Protein AF-A0A2G9U8L8-F1 (afdb_monomer_lite)

Secondary structure (DSSP, 8-state):
-HHHHHTT-HHHHHHH-HHHHHHHHHHHH----EETTEEHHHHHHHHHHHHHHHHHHHHHHHHHHGGG-TTS---PPP-PPP--GGGTTSS----

pLDDT: mean 88.67, std 13.6, range [45.81, 98.62]

InterPro domains:
  IPR008081 Cytoplasmic FMR1-interacting [PF05994] (2-62)
  IPR008081 Cytoplasmic FMR1-interacting [PTHR12195] (2-88)

Foldseek 3Di:
DVVCVVVVNVVVCCVPPPLNVLLVVCVVPVDFDQDPNRTSVVSSVVSVVVVVVVVVVNVVVCVVVVVVPPPDDPDDDDDDDDDDPVCPPVDDPPD

Radius of gyration: 20.98 Å; chains: 1; bounding box: 39×24×59 Å

Organism: Teladorsagia circumcincta (NCBI:txid45464)

Sequence (95 aa):
MSIIALLGQHRRFEVLDFCYHLHRIQKFDGKDETVNGVRLGRMVERIRRFQLLNSQILVILGNFLTASEELEEEHVREFMPPTHPSLTGQYPVES

Structure (mmCIF, N/CA/C/O backbone):
data_AF-A0A2G9U8L8-F1
#
_entry.id   AF-A0A2G9U8L8-F1
#
loop_
_atom_site.group_PDB
_atom_site.id
_atom_site.type_symbol
_atom_site.label_atom_id
_atom_site.label_alt_id
_atom_site.label_comp_id
_atom_site.label_asym_id
_atom_site.label_entity_id
_atom_site.label_seq_id
_atom_site.pdbx_PDB_ins_code
_atom_site.Cartn_x
_atom_site.Cartn_y
_atom_site.Cartn_z
_atom_site.occupancy
_atom_site.B_iso_or_equiv
_atom_site.auth_seq_id
_atom_site.auth_comp_id
_atom_site.auth_asym_id
_atom_site.auth_atom_id
_atom_site.pdbx_PDB_model_num
ATOM 1 N N . MET A 1 1 ? 9.901 -9.151 0.738 1.00 94.00 1 MET A N 1
ATOM 2 C CA . MET A 1 1 ? 10.097 -8.030 -0.208 1.00 94.00 1 MET A CA 1
ATOM 3 C C . MET A 1 1 ? 10.836 -8.428 -1.483 1.00 94.00 1 MET A C 1
ATOM 5 O O . MET A 1 1 ? 10.490 -7.877 -2.513 1.00 94.00 1 MET A O 1
ATOM 9 N N . SER A 1 2 ? 11.758 -9.402 -1.471 1.00 94.56 2 SER A N 1
ATOM 10 C CA . SER A 1 2 ? 12.532 -9.798 -2.667 1.00 94.56 2 SER A CA 1
ATOM 11 C C . SER A 1 2 ? 11.684 -10.195 -3.878 1.00 94.56 2 SER A C 1
ATOM 13 O O . SER A 1 2 ? 11.866 -9.623 -4.941 1.00 94.56 2 SER A O 1
ATOM 15 N N . ILE A 1 3 ? 10.699 -11.089 -3.713 1.00 97.00 3 ILE A N 1
ATOM 16 C CA . ILE A 1 3 ? 9.793 -11.483 -4.813 1.00 97.00 3 ILE A CA 1
ATOM 17 C C . ILE A 1 3 ? 9.017 -10.270 -5.353 1.00 97.00 3 ILE A C 1
ATOM 19 O O . ILE A 1 3 ? 8.948 -10.064 -6.556 1.00 97.00 3 ILE A O 1
ATOM 23 N N . ILE A 1 4 ? 8.477 -9.429 -4.465 1.00 96.62 4 ILE A N 1
ATOM 24 C CA . ILE A 1 4 ? 7.732 -8.215 -4.846 1.00 96.62 4 ILE A CA 1
ATOM 25 C C . ILE A 1 4 ? 8.624 -7.244 -5.638 1.00 96.62 4 ILE A C 1
ATOM 27 O O . ILE A 1 4 ? 8.161 -6.647 -6.609 1.00 96.62 4 ILE A O 1
ATOM 31 N N . ALA A 1 5 ? 9.884 -7.078 -5.225 1.00 94.44 5 ALA A N 1
ATOM 32 C CA . ALA A 1 5 ? 10.848 -6.202 -5.885 1.00 94.44 5 ALA A CA 1
ATOM 33 C C . ALA A 1 5 ? 11.251 -6.736 -7.268 1.00 94.44 5 ALA A C 1
ATOM 35 O O . ALA A 1 5 ? 11.164 -5.988 -8.233 1.00 94.44 5 ALA A O 1
ATOM 36 N N . LEU A 1 6 ? 11.591 -8.027 -7.373 1.00 93.69 6 LEU A N 1
ATOM 37 C CA . LEU A 1 6 ? 11.970 -8.677 -8.636 1.00 93.69 6 LEU A CA 1
ATOM 38 C C . LEU A 1 6 ? 10.837 -8.693 -9.672 1.00 93.69 6 LEU A C 1
ATOM 40 O O . LEU A 1 6 ? 11.096 -8.703 -10.865 1.00 93.69 6 LEU A O 1
ATOM 44 N N . LEU A 1 7 ? 9.579 -8.675 -9.226 1.00 95.25 7 LEU A N 1
ATOM 45 C CA . LEU A 1 7 ? 8.415 -8.542 -10.108 1.00 95.25 7 LEU A CA 1
ATOM 46 C C . LEU A 1 7 ? 8.086 -7.080 -10.469 1.00 95.25 7 LEU A C 1
ATOM 48 O O . LEU A 1 7 ? 7.080 -6.834 -11.131 1.00 95.25 7 LEU A O 1
ATOM 52 N N . GLY A 1 8 ? 8.846 -6.096 -9.974 1.00 92.50 8 GLY A N 1
ATOM 53 C CA . GLY A 1 8 ? 8.567 -4.671 -10.188 1.00 92.50 8 GLY A CA 1
ATOM 54 C C . GLY A 1 8 ? 7.302 -4.162 -9.479 1.00 92.50 8 GLY A C 1
ATOM 55 O O . GLY A 1 8 ? 6.783 -3.095 -9.797 1.00 92.50 8 GLY A O 1
ATOM 56 N N . GLN A 1 9 ? 6.766 -4.896 -8.499 1.00 96.25 9 GLN A N 1
ATOM 57 C CA . GLN A 1 9 ? 5.435 -4.631 -7.927 1.00 96.25 9 GLN A CA 1
ATOM 58 C C . GLN A 1 9 ? 5.442 -3.778 -6.652 1.00 96.25 9 GLN A C 1
ATOM 60 O O . GLN A 1 9 ? 4.383 -3.514 -6.081 1.00 96.25 9 GLN A O 1
ATOM 65 N N . HIS A 1 10 ? 6.605 -3.317 -6.197 1.00 95.75 10 HIS A N 1
ATOM 66 C CA . HIS A 1 10 ? 6.761 -2.633 -4.911 1.00 95.75 10 HIS A CA 1
ATOM 67 C C . HIS A 1 10 ? 5.890 -1.373 -4.754 1.00 95.75 10 HIS A C 1
ATOM 69 O O . HIS A 1 10 ? 5.258 -1.211 -3.711 1.00 95.75 10 HIS A O 1
ATOM 75 N N . ARG A 1 11 ? 5.764 -0.535 -5.796 1.00 95.25 11 ARG A N 1
ATOM 76 C CA . ARG A 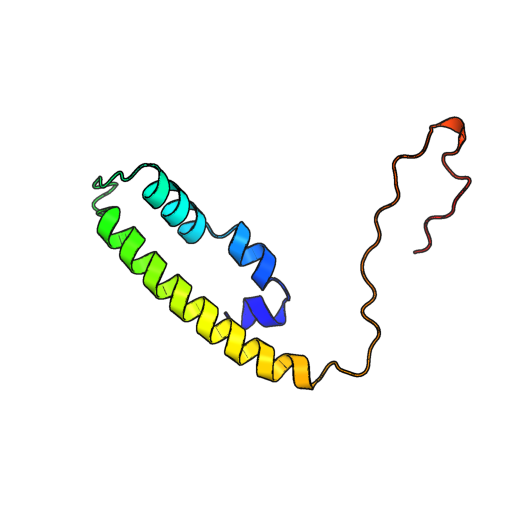1 11 ? 4.894 0.661 -5.767 1.00 95.25 11 ARG A CA 1
ATOM 77 C C . ARG A 1 11 ? 3.415 0.299 -5.627 1.00 95.25 11 ARG A C 1
ATOM 79 O O . ARG A 1 11 ? 2.683 0.918 -4.862 1.00 95.25 11 ARG A O 1
ATOM 86 N N . ARG A 1 12 ? 2.963 -0.734 -6.348 1.00 97.19 12 ARG A N 1
ATOM 87 C CA . ARG A 1 12 ? 1.572 -1.216 -6.266 1.00 97.19 12 ARG A CA 1
ATOM 88 C C . ARG A 1 12 ? 1.284 -1.831 -4.902 1.00 97.19 12 ARG A C 1
ATOM 90 O O . ARG A 1 12 ? 0.219 -1.583 -4.345 1.00 97.19 12 ARG A O 1
ATOM 97 N N . PHE A 1 13 ? 2.235 -2.594 -4.368 1.00 97.62 13 PHE A N 1
ATOM 98 C CA . PHE A 1 13 ? 2.150 -3.166 -3.029 1.00 97.62 13 PHE A CA 1
ATOM 99 C C . PHE A 1 13 ? 1.984 -2.075 -1.962 1.00 97.62 13 PHE A C 1
ATOM 101 O O . PHE A 1 13 ? 1.077 -2.170 -1.146 1.00 97.62 13 PHE A O 1
ATOM 108 N N . GLU A 1 14 ? 2.779 -1.003 -2.007 1.00 95.88 14 GLU A N 1
ATOM 109 C CA . GLU A 1 14 ? 2.683 0.097 -1.036 1.00 95.88 14 GLU A CA 1
ATOM 110 C C . GLU A 1 14 ? 1.292 0.756 -0.999 1.00 95.88 14 GLU A C 1
ATOM 112 O O . GLU A 1 14 ? 0.793 1.109 0.072 1.00 95.88 14 GLU A O 1
ATOM 117 N N . VAL A 1 15 ? 0.640 0.886 -2.158 1.00 96.75 15 VAL A N 1
ATOM 118 C CA . VAL A 1 15 ? -0.695 1.489 -2.266 1.00 96.75 15 VAL A CA 1
ATOM 119 C C . VAL A 1 15 ? -1.802 0.526 -1.823 1.00 96.75 15 VAL A C 1
ATOM 121 O O . VAL A 1 15 ? -2.755 0.961 -1.165 1.00 96.75 15 VAL A O 1
ATOM 124 N N . LEU A 1 16 ? -1.690 -0.754 -2.196 1.00 98.19 16 LEU A N 1
ATOM 125 C CA . LEU A 1 16 ? -2.766 -1.749 -2.106 1.00 98.19 16 LEU A CA 1
ATOM 126 C C . LEU A 1 16 ? -2.655 -2.706 -0.908 1.00 98.19 16 LEU A C 1
ATOM 128 O O . LEU A 1 16 ? -3.564 -3.507 -0.700 1.00 98.19 16 LEU A O 1
ATOM 132 N N . ASP A 1 17 ? -1.584 -2.645 -0.114 1.00 98.44 17 ASP A N 1
ATOM 133 C CA . ASP A 1 17 ? -1.423 -3.517 1.051 1.00 98.44 17 ASP A CA 1
ATOM 134 C C . ASP A 1 17 ? -2.491 -3.248 2.129 1.00 98.44 17 ASP A C 1
ATOM 136 O O . ASP A 1 17 ? -2.696 -2.120 2.597 1.00 98.44 17 ASP A O 1
ATOM 140 N N . PHE A 1 18 ? -3.164 -4.321 2.554 1.00 98.50 18 PHE A N 1
ATOM 141 C CA . PHE A 1 18 ? -4.258 -4.257 3.523 1.00 98.50 18 PHE A CA 1
ATOM 142 C C . PHE A 1 18 ? -3.802 -3.746 4.891 1.00 98.50 18 PHE A C 1
ATOM 144 O O . PHE A 1 18 ? -4.504 -2.953 5.522 1.00 98.50 18 PHE A O 1
ATOM 151 N N . CYS A 1 19 ? -2.623 -4.169 5.358 1.00 98.31 19 CYS A N 1
ATOM 152 C CA . CYS A 1 19 ? -2.095 -3.730 6.644 1.00 98.31 19 CYS A CA 1
ATOM 153 C C . CYS A 1 19 ? -1.751 -2.238 6.598 1.00 98.31 19 CYS A C 1
ATOM 155 O O . CYS A 1 19 ? -2.050 -1.498 7.536 1.00 98.31 19 CYS A O 1
ATOM 157 N N . TYR A 1 20 ? -1.167 -1.767 5.495 1.00 98.31 20 TYR A N 1
ATOM 158 C CA . TYR A 1 20 ? -0.806 -0.364 5.320 1.00 98.31 20 TYR A CA 1
ATOM 159 C C . TYR A 1 20 ? -2.056 0.511 5.245 1.00 98.31 20 TYR A C 1
ATOM 161 O O . TYR A 1 20 ? -2.075 1.609 5.806 1.00 98.31 20 TYR A O 1
ATOM 169 N N . HIS A 1 21 ? -3.117 0.026 4.596 1.00 98.38 21 HIS A N 1
ATOM 170 C CA . HIS A 1 21 ? -4.417 0.686 4.612 1.00 98.38 21 HIS A CA 1
ATOM 171 C C . HIS A 1 21 ? -5.005 0.759 6.029 1.00 98.38 21 HIS A C 1
ATOM 173 O O . HIS A 1 21 ? -5.347 1.850 6.480 1.00 98.38 21 HIS A O 1
ATOM 179 N N . LEU A 1 22 ? -5.029 -0.355 6.768 1.00 98.00 22 LEU A N 1
ATOM 180 C CA . LEU A 1 22 ? -5.527 -0.390 8.147 1.00 98.00 22 LEU A CA 1
ATOM 181 C C . LEU A 1 22 ? -4.779 0.595 9.057 1.00 98.00 22 LEU A C 1
ATOM 183 O O . LEU A 1 22 ? -5.408 1.360 9.783 1.00 98.00 22 LEU A O 1
ATOM 187 N N . HIS A 1 23 ? -3.445 0.625 8.984 1.00 98.19 23 HIS A N 1
ATOM 188 C CA . HIS A 1 23 ? -2.632 1.585 9.734 1.00 98.19 23 HIS A CA 1
ATOM 189 C C . HIS A 1 23 ? -2.967 3.040 9.360 1.00 98.19 23 HIS A C 1
ATOM 191 O O . HIS A 1 23 ? -3.025 3.899 10.236 1.00 98.19 23 HIS A O 1
ATOM 197 N N . ARG A 1 24 ? -3.200 3.347 8.072 1.00 97.75 24 ARG A N 1
ATOM 198 C CA . ARG A 1 24 ? -3.598 4.699 7.635 1.00 97.75 24 ARG A CA 1
ATOM 199 C C . ARG A 1 24 ? -4.948 5.120 8.214 1.00 97.75 24 ARG A C 1
ATOM 201 O O . ARG A 1 24 ? -5.052 6.243 8.696 1.00 97.75 24 ARG A O 1
ATOM 208 N N . ILE A 1 25 ? -5.945 4.236 8.182 1.00 97.88 25 ILE A N 1
ATOM 209 C CA . ILE A 1 25 ? -7.282 4.528 8.713 1.00 97.88 25 ILE A CA 1
ATOM 210 C C . ILE A 1 25 ? -7.246 4.676 10.234 1.00 97.88 25 ILE A C 1
ATOM 212 O O . ILE A 1 25 ? -7.741 5.675 10.745 1.00 97.88 25 ILE A O 1
ATOM 216 N N . GLN A 1 26 ? -6.575 3.766 10.946 1.00 97.12 26 GLN A N 1
ATOM 217 C CA . GLN A 1 26 ? -6.471 3.855 12.404 1.00 97.12 26 GLN A CA 1
ATOM 218 C C . GLN A 1 26 ? -5.719 5.112 12.855 1.00 97.12 26 GLN A C 1
ATOM 220 O O . GLN A 1 26 ? -6.091 5.740 13.839 1.00 97.12 26 GLN A O 1
ATOM 225 N N . LYS A 1 27 ? -4.683 5.532 12.117 1.00 96.94 27 LYS A N 1
ATOM 226 C CA . LYS A 1 27 ? -3.989 6.797 12.391 1.00 96.94 27 LYS A CA 1
ATOM 227 C C . LYS A 1 27 ? -4.899 8.016 12.186 1.00 96.94 27 LYS A C 1
ATOM 229 O O . LYS A 1 27 ? -4.693 9.033 12.841 1.00 96.94 27 LYS A O 1
ATOM 234 N N . PHE A 1 28 ? -5.848 7.935 11.255 1.00 97.44 28 PHE A N 1
ATOM 235 C CA . PHE A 1 28 ? -6.787 9.014 10.963 1.00 97.44 28 PHE A CA 1
ATOM 236 C C . PHE A 1 28 ? -7.898 9.115 12.014 1.00 97.44 28 PHE A C 1
ATOM 238 O O . PHE A 1 28 ? -8.184 10.216 12.475 1.00 97.44 28 PHE A O 1
ATOM 245 N N . ASP A 1 29 ? -8.511 7.993 12.402 1.00 96.56 29 ASP A N 1
ATOM 246 C CA . ASP A 1 29 ? -9.657 7.987 13.321 1.00 96.56 29 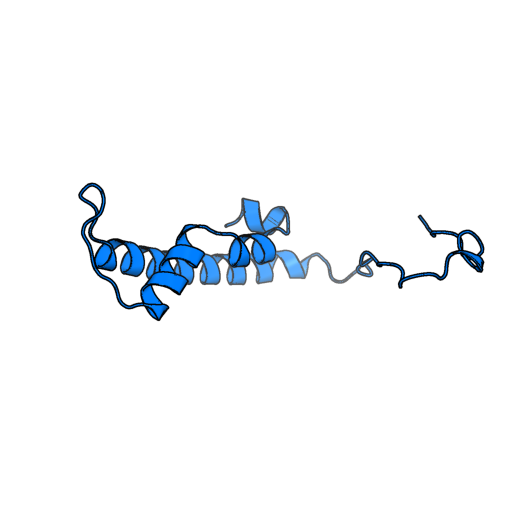ASP A CA 1
ATOM 247 C C . ASP A 1 29 ? -9.294 7.761 14.801 1.00 96.56 29 ASP A C 1
ATOM 249 O O . ASP A 1 29 ? -10.100 8.056 15.683 1.00 96.56 29 ASP A O 1
ATOM 253 N N . GLY A 1 30 ? -8.086 7.268 15.086 1.00 95.44 30 GLY A N 1
ATOM 254 C CA . GLY A 1 30 ? -7.556 7.056 16.430 1.00 95.44 30 GLY A CA 1
ATOM 255 C C . GLY A 1 30 ? -8.209 5.916 17.214 1.00 95.44 30 GLY A C 1
ATOM 256 O O . GLY A 1 30 ? -7.962 5.802 18.416 1.00 95.44 30 GLY A O 1
ATOM 257 N N . LYS A 1 31 ? -9.037 5.072 16.589 1.00 94.88 31 LYS A N 1
ATOM 258 C CA . LYS A 1 31 ? -9.769 4.022 17.314 1.00 94.88 31 LYS A CA 1
ATOM 259 C C . LYS A 1 31 ? -8.824 2.933 17.832 1.00 94.88 31 LYS A C 1
ATOM 261 O O . LYS A 1 31 ? -7.876 2.535 17.154 1.00 94.88 31 LYS A O 1
ATOM 266 N N . ASP A 1 32 ? -9.098 2.427 19.035 1.00 95.25 32 ASP A N 1
ATOM 267 C CA . ASP A 1 32 ? -8.374 1.302 19.645 1.00 95.25 32 ASP A CA 1
ATOM 268 C C . ASP A 1 32 ? -9.353 0.320 20.299 1.00 95.25 32 ASP A C 1
ATOM 270 O O . ASP A 1 32 ? -9.582 0.319 21.508 1.00 95.25 32 ASP A O 1
ATOM 274 N N . GLU A 1 33 ? -9.965 -0.513 19.463 1.00 95.94 33 GLU A N 1
ATOM 275 C CA . GLU A 1 33 ? -10.905 -1.550 19.884 1.00 95.94 33 GLU A CA 1
ATOM 276 C C . GLU A 1 33 ? -10.246 -2.934 19.885 1.00 95.94 33 GLU A C 1
ATOM 278 O O . GLU A 1 33 ? -9.188 -3.163 19.292 1.00 95.94 33 GLU A O 1
ATOM 283 N N . THR A 1 34 ? -10.883 -3.889 20.562 1.00 97.50 34 THR A N 1
ATOM 284 C CA . THR A 1 34 ? -10.505 -5.302 20.464 1.00 97.50 34 THR A CA 1
ATOM 285 C C . THR A 1 34 ? -11.463 -6.005 19.515 1.00 97.50 34 THR A C 1
ATOM 287 O O . THR A 1 34 ? -12.623 -6.221 19.853 1.00 97.50 34 THR A O 1
ATOM 290 N N . VAL A 1 35 ? -10.971 -6.378 18.335 1.00 96.06 35 VAL A N 1
ATOM 291 C CA . VAL A 1 35 ? -11.752 -7.051 17.289 1.00 96.06 35 VAL A CA 1
ATOM 292 C C . VAL A 1 35 ? -11.293 -8.499 17.212 1.00 96.06 35 VAL A C 1
ATOM 294 O O . VAL A 1 35 ? -10.111 -8.759 17.004 1.00 96.06 35 VAL A O 1
ATOM 297 N N . ASN A 1 36 ? -12.204 -9.455 17.405 1.00 95.88 36 ASN A N 1
ATOM 298 C CA . ASN A 1 36 ? -11.894 -10.894 17.387 1.00 95.88 36 ASN A CA 1
ATOM 299 C C . ASN A 1 36 ? -10.714 -11.280 18.307 1.00 95.88 36 ASN A C 1
ATOM 301 O O . ASN A 1 36 ? -9.857 -12.080 17.943 1.00 95.88 36 ASN A O 1
ATOM 305 N N . GLY A 1 37 ? -10.633 -10.660 19.490 1.00 96.38 37 GLY A N 1
ATOM 306 C CA . GLY A 1 37 ? -9.543 -10.882 20.449 1.00 96.38 37 GLY A CA 1
ATOM 307 C C . GLY A 1 37 ? -8.217 -10.190 20.100 1.00 96.38 37 GLY A C 1
ATOM 308 O O . GLY A 1 37 ? -7.258 -10.290 20.865 1.00 96.38 37 GLY A O 1
ATOM 309 N N . VAL A 1 38 ? -8.141 -9.452 18.990 1.00 96.56 38 VAL A N 1
ATOM 310 C CA . VAL A 1 38 ? -6.959 -8.681 18.586 1.00 96.56 38 VAL A CA 1
ATOM 311 C C . VAL A 1 38 ? -7.139 -7.220 18.982 1.00 96.56 38 VAL A C 1
ATOM 313 O O . VAL A 1 38 ? -8.059 -6.550 18.520 1.00 96.56 38 VAL A O 1
ATOM 316 N N . ARG A 1 39 ? -6.229 -6.700 19.813 1.00 96.69 39 ARG A N 1
ATOM 317 C CA . ARG A 1 39 ? -6.198 -5.271 20.154 1.00 96.69 39 ARG A CA 1
ATOM 318 C C . ARG A 1 39 ? -5.653 -4.462 18.980 1.00 96.69 39 ARG A C 1
ATOM 320 O O . ARG A 1 39 ? -4.484 -4.635 18.615 1.00 96.69 39 ARG A O 1
ATOM 327 N N . LEU A 1 40 ? -6.471 -3.569 18.430 1.00 97.12 40 LEU A N 1
ATOM 328 C CA . LEU A 1 40 ? -6.161 -2.819 17.217 1.00 97.12 40 LEU A CA 1
ATOM 329 C C . LEU A 1 40 ? -4.872 -1.996 17.354 1.00 97.12 40 LEU A C 1
ATOM 331 O O . LEU A 1 40 ? -3.992 -2.107 16.504 1.00 97.12 40 LEU A O 1
ATOM 335 N N . GLY A 1 41 ? -4.678 -1.275 18.459 1.00 96.12 41 GLY A N 1
ATOM 336 C CA . GLY A 1 41 ? -3.479 -0.469 18.696 1.00 96.12 41 GLY A CA 1
ATOM 337 C C . GLY A 1 41 ? -2.188 -1.296 18.714 1.00 96.12 41 GLY A C 1
ATOM 338 O O . GLY A 1 41 ? -1.179 -0.899 18.133 1.00 96.12 41 GLY A O 1
ATOM 339 N N . ARG A 1 42 ? -2.216 -2.511 19.288 1.00 97.44 42 ARG A N 1
ATOM 340 C CA . ARG A 1 42 ? -1.058 -3.430 19.237 1.00 97.44 42 ARG A CA 1
ATOM 341 C C . ARG A 1 42 ? -0.800 -3.950 17.825 1.00 97.44 42 ARG A C 1
ATOM 343 O O . ARG A 1 42 ? 0.358 -4.147 17.459 1.00 97.44 42 ARG A O 1
ATOM 350 N N . MET A 1 43 ? -1.854 -4.207 17.053 1.00 98.12 43 MET A N 1
ATOM 351 C CA . MET A 1 43 ? -1.734 -4.658 15.668 1.00 98.12 43 MET A CA 1
ATOM 352 C C . MET A 1 43 ? -1.111 -3.568 14.792 1.00 98.12 43 MET A C 1
ATOM 354 O O . MET A 1 43 ? -0.136 -3.830 14.091 1.00 98.12 43 MET A O 1
ATOM 358 N N . VAL A 1 44 ? -1.610 -2.335 14.887 1.00 98.06 44 VAL A N 1
ATOM 359 C CA . VAL A 1 44 ? -1.130 -1.197 14.091 1.00 98.06 44 VAL A CA 1
ATOM 360 C C . VAL A 1 44 ? 0.321 -0.844 14.419 1.00 98.06 44 VAL A C 1
ATOM 362 O O . VAL A 1 44 ? 1.119 -0.635 13.506 1.00 98.06 44 VAL A O 1
ATOM 365 N N . GLU A 1 45 ? 0.715 -0.901 15.692 1.00 97.94 45 GLU A N 1
ATOM 366 C CA . GLU A 1 45 ? 2.116 -0.722 16.094 1.00 97.94 45 GLU A CA 1
ATOM 367 C C . GLU A 1 45 ? 3.041 -1.787 15.473 1.00 97.94 45 GLU A C 1
ATOM 369 O O . GLU A 1 45 ? 4.144 -1.491 15.010 1.00 97.94 45 GLU A O 1
ATOM 374 N N . ARG A 1 46 ? 2.592 -3.048 15.399 1.00 98.44 46 ARG A N 1
ATOM 375 C CA . ARG A 1 46 ? 3.353 -4.107 14.716 1.00 98.44 46 ARG A CA 1
ATOM 376 C C . ARG A 1 46 ? 3.448 -3.837 13.219 1.00 98.44 46 ARG A C 1
ATOM 378 O O . ARG A 1 46 ? 4.544 -3.932 12.670 1.00 98.44 46 ARG A O 1
ATOM 385 N N . ILE A 1 47 ? 2.337 -3.469 12.576 1.00 98.56 47 ILE A N 1
ATOM 386 C CA . ILE A 1 47 ? 2.305 -3.104 11.153 1.00 98.56 47 ILE A CA 1
ATOM 387 C C . ILE A 1 47 ? 3.329 -2.002 10.866 1.00 98.56 47 ILE A C 1
ATOM 389 O O . ILE A 1 47 ? 4.101 -2.128 9.918 1.00 98.56 47 ILE A O 1
ATOM 393 N N . ARG A 1 48 ? 3.405 -0.966 11.710 1.00 98.31 48 ARG A N 1
ATOM 394 C CA . ARG A 1 48 ? 4.365 0.132 11.547 1.00 98.31 48 ARG A CA 1
ATOM 395 C C . ARG A 1 48 ? 5.821 -0.341 11.559 1.00 98.31 48 ARG A C 1
ATOM 397 O O . ARG A 1 48 ? 6.632 0.138 10.770 1.00 98.31 48 ARG A O 1
ATOM 404 N N . ARG A 1 49 ? 6.170 -1.297 12.419 1.00 98.62 49 ARG A N 1
ATOM 405 C CA . ARG A 1 49 ? 7.530 -1.867 12.464 1.00 98.62 49 ARG A CA 1
ATOM 406 C C . ARG A 1 49 ? 7.850 -2.670 11.207 1.00 98.62 49 ARG A C 1
ATOM 408 O O . ARG A 1 49 ? 8.937 -2.524 10.656 1.00 98.62 49 ARG A O 1
ATOM 415 N N . PHE A 1 50 ? 6.893 -3.458 10.718 1.00 98.50 50 PHE A N 1
ATOM 416 C CA . PHE A 1 50 ? 7.054 -4.181 9.455 1.00 98.50 50 PHE A CA 1
ATOM 417 C C . PHE A 1 50 ? 7.119 -3.243 8.248 1.00 98.50 50 PHE A C 1
ATOM 419 O O . PHE A 1 50 ? 7.891 -3.517 7.337 1.00 98.50 50 PHE A O 1
ATOM 426 N N . GLN A 1 51 ? 6.399 -2.115 8.256 1.00 98.19 51 GLN A N 1
ATOM 427 C CA . GLN A 1 51 ? 6.546 -1.066 7.240 1.00 98.19 51 GLN A CA 1
ATOM 428 C C . GLN A 1 51 ? 7.992 -0.587 7.142 1.00 98.19 51 GLN A C 1
ATOM 430 O O . GLN A 1 51 ? 8.568 -0.605 6.059 1.00 98.19 51 GLN A O 1
ATOM 435 N N . LEU A 1 52 ? 8.591 -0.214 8.278 1.00 98.25 52 LEU A N 1
ATOM 436 C CA . LEU A 1 52 ? 9.974 0.262 8.325 1.00 98.25 52 LEU A CA 1
ATOM 437 C C . LEU A 1 52 ? 10.957 -0.801 7.825 1.00 98.25 52 LEU A C 1
ATOM 439 O O . LEU A 1 52 ? 11.817 -0.498 7.001 1.00 98.25 52 LEU A O 1
ATOM 443 N N . LEU A 1 53 ? 10.793 -2.050 8.267 1.00 98.44 53 LEU A N 1
ATOM 444 C CA . LEU A 1 53 ? 11.617 -3.166 7.803 1.00 98.44 53 LEU A CA 1
ATOM 445 C C . LEU A 1 53 ? 11.469 -3.394 6.291 1.00 98.44 53 LEU A C 1
ATOM 447 O O . LEU A 1 53 ? 12.462 -3.559 5.586 1.00 98.44 53 LEU A O 1
ATOM 451 N N . ASN A 1 54 ? 10.240 -3.376 5.775 1.00 98.19 54 ASN A N 1
ATOM 452 C CA . ASN A 1 54 ? 9.968 -3.564 4.354 1.00 98.19 54 ASN A CA 1
ATOM 453 C C . ASN A 1 54 ? 10.606 -2.458 3.509 1.00 98.19 54 ASN A C 1
ATOM 455 O O . ASN A 1 54 ? 11.205 -2.767 2.480 1.00 98.19 54 ASN A O 1
ATOM 459 N N . SER A 1 55 ? 10.517 -1.199 3.954 1.00 97.44 55 SER A N 1
ATOM 460 C CA . SER A 1 55 ? 11.185 -0.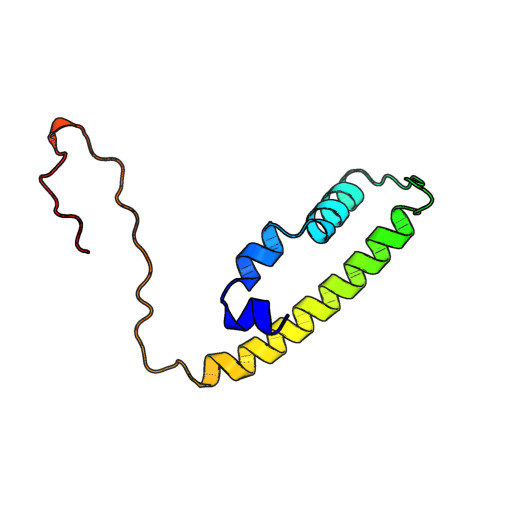064 3.311 1.00 97.44 55 SER A CA 1
ATOM 461 C C . SER A 1 55 ? 12.704 -0.237 3.298 1.00 97.44 55 SER A C 1
ATOM 463 O O . SER A 1 55 ? 13.322 -0.046 2.257 1.00 97.44 55 SER A O 1
ATOM 465 N N . GLN A 1 56 ? 13.308 -0.664 4.412 1.00 98.06 56 GLN A N 1
ATOM 466 C CA . GLN A 1 56 ? 14.752 -0.923 4.482 1.00 98.06 56 GLN A CA 1
ATOM 467 C C . GLN A 1 56 ? 15.190 -2.023 3.508 1.00 98.06 56 GLN A C 1
ATOM 469 O O . GLN A 1 56 ? 16.146 -1.833 2.760 1.00 98.06 56 GLN A O 1
ATOM 474 N N . ILE A 1 57 ? 14.474 -3.152 3.470 1.00 97.50 57 ILE A N 1
ATOM 475 C CA . ILE A 1 57 ? 14.787 -4.248 2.542 1.00 97.50 57 ILE A CA 1
ATOM 476 C C . ILE A 1 57 ? 14.654 -3.777 1.088 1.00 97.50 57 ILE A C 1
ATOM 478 O O . ILE A 1 57 ? 15.505 -4.106 0.269 1.00 97.50 57 ILE A O 1
ATOM 482 N N . LEU A 1 58 ? 13.614 -3.004 0.759 1.00 96.00 58 LEU A N 1
ATOM 483 C CA . LEU A 1 58 ? 13.413 -2.467 -0.591 1.00 96.00 58 LEU A CA 1
ATOM 484 C C . LEU A 1 58 ? 14.547 -1.549 -1.038 1.00 96.00 58 LEU A C 1
ATOM 486 O O . LEU A 1 58 ? 15.005 -1.690 -2.164 1.00 96.00 58 LEU A O 1
ATOM 490 N N . VAL A 1 59 ? 15.011 -0.653 -0.164 1.00 95.50 59 VAL A N 1
ATOM 491 C CA . VAL A 1 59 ? 16.150 0.230 -0.459 1.00 95.50 59 VAL A CA 1
ATOM 492 C C . VAL A 1 59 ? 17.404 -0.591 -0.748 1.00 95.50 59 VAL A C 1
ATOM 494 O O . VAL A 1 59 ? 18.074 -0.355 -1.747 1.00 95.50 59 VAL A O 1
ATOM 497 N N . ILE A 1 60 ? 17.694 -1.592 0.088 1.00 95.50 60 ILE A N 1
ATOM 498 C CA . ILE A 1 60 ? 18.852 -2.470 -0.111 1.00 95.50 60 ILE A CA 1
ATOM 499 C C . ILE A 1 60 ? 18.743 -3.199 -1.453 1.00 95.50 60 ILE A C 1
ATOM 501 O O . ILE A 1 60 ? 19.683 -3.169 -2.237 1.00 95.50 60 ILE A O 1
ATOM 505 N N . LEU A 1 61 ? 17.598 -3.825 -1.737 1.00 94.31 61 LEU A N 1
ATOM 506 C CA . LEU A 1 61 ? 17.384 -4.546 -2.993 1.00 94.31 61 LEU A CA 1
ATOM 507 C C . LEU A 1 61 ? 17.484 -3.625 -4.212 1.00 94.31 61 LEU A C 1
ATOM 509 O O . LEU A 1 61 ? 18.123 -4.005 -5.185 1.00 94.31 61 LEU A O 1
ATOM 513 N N . GLY A 1 62 ? 16.895 -2.428 -4.144 1.00 91.38 62 GLY A N 1
ATOM 514 C CA . GLY A 1 62 ? 16.975 -1.426 -5.204 1.00 91.38 62 GLY A CA 1
ATOM 515 C C . GLY A 1 62 ? 18.424 -1.111 -5.557 1.00 91.38 62 GLY A C 1
ATOM 516 O O . GLY A 1 62 ? 18.813 -1.283 -6.703 1.00 91.38 62 GLY A O 1
ATOM 517 N N . ASN A 1 63 ? 19.254 -0.801 -4.557 1.00 91.06 63 ASN A N 1
ATOM 518 C CA . ASN A 1 63 ? 20.671 -0.491 -4.770 1.00 91.06 63 ASN A CA 1
ATOM 519 C C . ASN A 1 63 ? 21.446 -1.601 -5.507 1.00 91.06 63 ASN A C 1
ATOM 521 O O . ASN A 1 63 ? 22.372 -1.299 -6.252 1.00 91.06 63 ASN A O 1
ATOM 525 N N . PHE A 1 64 ? 21.093 -2.874 -5.298 1.00 89.50 64 PHE A N 1
ATOM 526 C CA . PHE A 1 64 ? 21.743 -3.996 -5.985 1.00 89.50 64 PHE A CA 1
ATOM 527 C C . PHE A 1 64 ? 21.149 -4.298 -7.366 1.00 89.50 64 PHE A C 1
ATOM 529 O O . PHE A 1 64 ? 21.864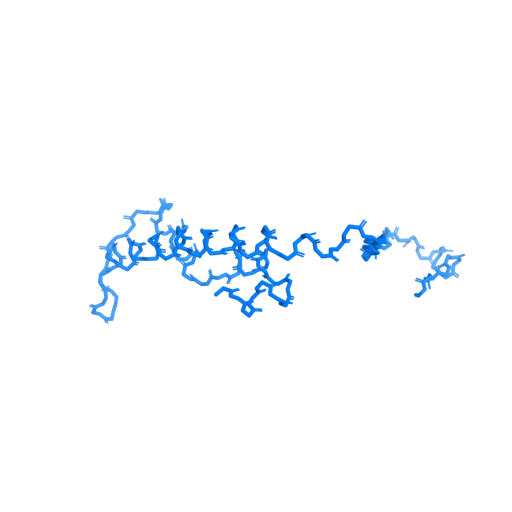 -4.821 -8.215 1.00 89.50 64 PHE A O 1
ATOM 536 N N . LEU A 1 65 ? 19.869 -3.996 -7.595 1.00 86.06 65 LEU A N 1
ATOM 537 C CA . LEU A 1 65 ? 19.194 -4.254 -8.870 1.00 86.06 65 LEU A CA 1
ATOM 538 C C . LEU A 1 65 ? 19.493 -3.162 -9.909 1.00 86.06 65 LEU A C 1
ATOM 540 O O . LEU A 1 65 ? 19.790 -3.488 -11.054 1.00 86.06 65 LEU A O 1
ATOM 544 N N . THR A 1 66 ? 19.507 -1.884 -9.511 1.00 72.06 66 THR A N 1
ATOM 545 C CA . THR A 1 66 ? 19.719 -0.757 -10.443 1.00 72.06 66 THR A CA 1
ATOM 546 C C . THR A 1 66 ? 21.128 -0.738 -11.045 1.00 72.06 66 THR A C 1
ATOM 548 O O . THR A 1 66 ? 21.314 -0.277 -12.163 1.00 72.06 66 THR A O 1
ATOM 551 N N . ALA A 1 67 ? 22.121 -1.312 -10.356 1.00 60.59 67 ALA A N 1
ATOM 552 C CA . ALA A 1 67 ? 23.491 -1.445 -10.861 1.00 60.59 67 ALA A CA 1
ATOM 553 C C . ALA A 1 67 ? 23.618 -2.321 -12.129 1.00 60.59 67 ALA A C 1
ATOM 555 O O . ALA A 1 67 ? 24.684 -2.345 -12.739 1.00 60.59 67 ALA A O 1
ATOM 556 N N . SER A 1 68 ? 22.567 -3.054 -12.518 1.00 57.47 68 SER A N 1
ATOM 557 C CA . SER A 1 68 ? 22.570 -3.939 -13.688 1.00 57.47 68 SER A CA 1
ATOM 558 C C . SER A 1 68 ? 21.853 -3.364 -14.922 1.00 57.47 68 SER A C 1
ATOM 560 O O . SER A 1 68 ? 21.940 -3.984 -15.979 1.00 57.47 68 SER A O 1
ATOM 562 N N 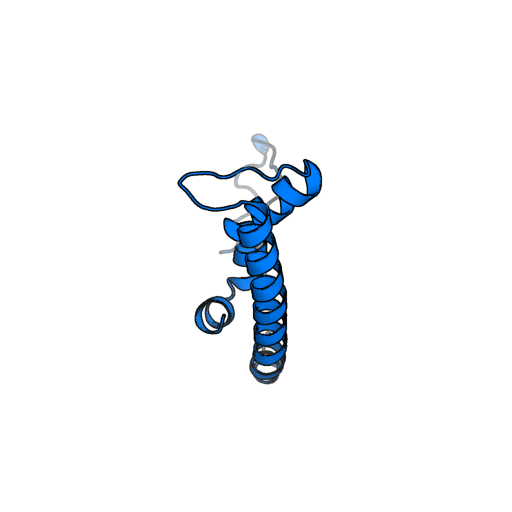. GLU A 1 69 ? 21.144 -2.232 -14.810 1.00 58.62 69 GLU A N 1
ATOM 563 C CA . GLU A 1 69 ? 20.153 -1.769 -15.809 1.00 58.62 69 GLU A CA 1
ATOM 564 C C . GLU A 1 69 ? 20.549 -0.485 -16.575 1.00 58.62 69 GLU A C 1
ATOM 566 O O . GLU A 1 69 ? 19.797 -0.040 -17.433 1.00 58.62 69 GLU A O 1
ATOM 571 N N . GLU A 1 70 ? 21.728 0.111 -16.339 1.00 57.97 70 GLU A N 1
ATOM 572 C CA . GLU A 1 70 ? 22.150 1.413 -16.922 1.00 57.97 70 GLU A CA 1
ATOM 573 C C . GLU A 1 70 ? 22.286 1.466 -18.469 1.00 57.97 70 GLU A C 1
ATOM 575 O O . GLU A 1 70 ? 22.727 2.479 -19.010 1.00 57.97 70 GLU A O 1
ATOM 580 N N . LEU A 1 71 ? 21.922 0.413 -19.208 1.00 57.78 71 LEU A N 1
ATOM 581 C CA . LEU A 1 71 ? 22.168 0.288 -20.653 1.00 57.78 71 LEU A CA 1
ATOM 582 C C . LEU A 1 71 ? 20.910 0.228 -21.538 1.00 57.78 71 LEU A C 1
ATOM 584 O O . LEU A 1 71 ? 21.065 0.220 -22.759 1.00 57.78 71 LEU A O 1
ATOM 588 N N . GLU A 1 72 ? 19.693 0.218 -20.985 1.00 61.91 72 GLU A N 1
ATOM 589 C CA . GLU A 1 72 ? 18.459 0.110 -21.785 1.00 61.91 72 GLU A CA 1
ATOM 590 C C . GLU A 1 72 ? 17.532 1.324 -21.595 1.00 61.91 72 GLU A C 1
ATOM 592 O O . GLU A 1 72 ? 17.257 1.749 -20.474 1.00 61.91 72 GLU A O 1
ATOM 597 N N . GLU A 1 73 ? 17.047 1.905 -22.700 1.00 63.72 73 GLU A N 1
ATOM 598 C CA . GLU A 1 73 ? 16.002 2.937 -22.664 1.00 63.72 73 GLU A CA 1
ATOM 599 C C . GLU A 1 73 ? 14.702 2.340 -22.101 1.00 63.72 73 GLU A C 1
ATOM 601 O O . GLU A 1 73 ? 14.157 1.374 -22.639 1.00 63.72 73 GLU A O 1
ATOM 606 N N . GLU A 1 74 ? 14.187 2.923 -21.015 1.00 69.44 74 GLU A N 1
ATOM 607 C CA . GLU A 1 74 ? 12.950 2.473 -20.373 1.00 69.44 74 GLU A CA 1
ATOM 608 C C . GLU A 1 74 ? 11.746 2.780 -21.281 1.00 69.44 74 GLU A C 1
ATOM 610 O O . GLU A 1 74 ? 11.253 3.908 -21.342 1.00 69.44 74 GLU A O 1
ATOM 615 N N . HIS A 1 75 ? 11.253 1.772 -22.005 1.00 79.50 75 HIS A N 1
ATOM 616 C CA . HIS A 1 75 ? 10.041 1.908 -22.808 1.00 79.50 75 HIS A CA 1
ATOM 617 C C . HIS A 1 75 ? 8.804 1.967 -21.895 1.00 79.50 75 HIS A C 1
ATOM 619 O O . HIS A 1 75 ? 8.305 0.948 -21.405 1.00 79.50 75 HIS A O 1
ATOM 625 N N . VAL A 1 76 ? 8.309 3.180 -21.640 1.00 85.00 76 VAL A N 1
ATOM 626 C CA . VAL A 1 76 ? 7.127 3.412 -20.802 1.00 85.00 76 VAL A CA 1
ATOM 627 C C . VAL A 1 76 ? 5.857 3.258 -21.632 1.00 85.00 76 VAL A C 1
ATOM 629 O O . VAL A 1 76 ? 5.724 3.818 -22.714 1.00 85.00 76 VAL A O 1
ATOM 632 N N . ARG A 1 77 ? 4.870 2.543 -21.086 1.00 87.56 77 ARG A N 1
ATOM 633 C CA . ARG A 1 77 ? 3.553 2.423 -21.714 1.00 87.56 77 ARG A CA 1
ATOM 634 C C . ARG A 1 77 ? 2.860 3.784 -21.814 1.00 87.56 77 ARG A C 1
ATOM 636 O O . ARG A 1 77 ? 2.515 4.381 -20.791 1.00 87.56 77 ARG A O 1
ATOM 643 N N . GLU A 1 78 ? 2.544 4.194 -23.034 1.00 89.06 78 GLU A N 1
ATOM 644 C CA . GLU A 1 78 ? 1.765 5.399 -23.310 1.00 89.06 78 GLU A CA 1
ATOM 645 C C . GLU A 1 78 ? 0.254 5.122 -23.325 1.00 89.06 78 GLU A C 1
ATOM 647 O O . GLU A 1 78 ? -0.216 4.019 -23.619 1.00 89.06 78 GLU A O 1
ATOM 652 N N . PHE A 1 79 ? -0.530 6.146 -22.989 1.00 86.94 79 PHE A N 1
ATOM 653 C CA . PHE A 1 79 ? -1.987 6.110 -23.071 1.00 86.94 79 PHE A CA 1
ATOM 654 C C . PHE A 1 79 ? -2.451 7.233 -23.988 1.00 86.94 79 PHE A C 1
ATOM 656 O O . PHE A 1 79 ? -2.112 8.396 -23.772 1.00 86.94 79 PHE A O 1
ATOM 663 N N . MET A 1 80 ? -3.243 6.890 -25.003 1.00 86.31 80 MET A N 1
ATOM 664 C CA . MET A 1 80 ? -3.743 7.883 -25.950 1.00 86.31 80 MET A CA 1
ATOM 665 C C . MET A 1 80 ? -4.715 8.861 -25.271 1.00 86.31 80 MET A C 1
ATOM 667 O O . MET A 1 80 ? -5.524 8.444 -24.433 1.00 86.31 80 MET A O 1
ATOM 671 N N . PRO A 1 81 ? -4.690 10.152 -25.647 1.00 88.19 81 PRO A N 1
ATOM 672 C CA . PRO A 1 81 ? -5.676 11.113 -25.175 1.00 88.19 81 PRO A CA 1
ATOM 673 C C . PRO A 1 81 ? -7.079 10.777 -25.713 1.00 88.19 81 PRO A C 1
ATOM 675 O O . PRO A 1 81 ? -7.207 10.075 -26.722 1.00 88.19 81 PRO A O 1
ATOM 678 N N . PRO A 1 82 ? -8.154 11.298 -25.088 1.00 88.00 82 PRO A N 1
ATOM 679 C CA . PRO A 1 82 ? -9.503 11.166 -25.628 1.00 88.00 82 PRO A CA 1
ATOM 680 C C . PRO A 1 82 ? -9.564 11.677 -27.074 1.00 88.00 82 PRO A C 1
ATOM 682 O O . PRO A 1 82 ? -9.189 12.816 -27.349 1.00 88.00 82 PRO A O 1
ATOM 685 N N . THR A 1 83 ? -10.047 10.845 -27.997 1.00 85.19 83 THR A N 1
ATOM 686 C CA . THR A 1 83 ? -10.207 11.208 -29.411 1.00 85.19 83 THR A CA 1
ATOM 687 C C . THR A 1 83 ? -11.673 11.461 -29.730 1.00 85.19 83 THR A C 1
ATOM 689 O O . THR A 1 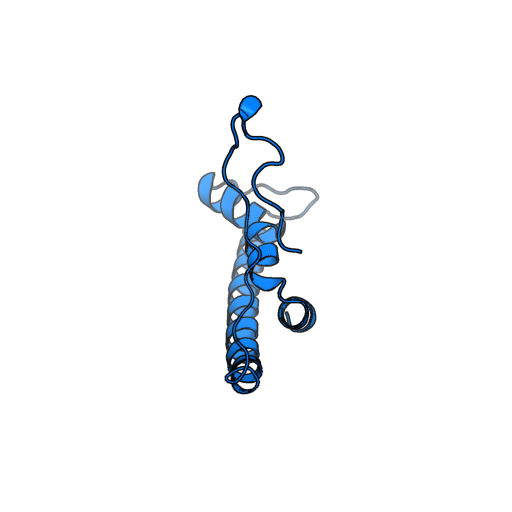83 ? -12.566 10.744 -29.277 1.00 85.19 83 THR A O 1
ATOM 692 N N . HIS A 1 84 ? -11.936 12.509 -30.509 1.00 84.62 84 HIS A N 1
ATOM 693 C CA . HIS A 1 84 ? -13.286 12.774 -30.992 1.00 84.62 84 HIS A CA 1
ATOM 694 C C . HIS A 1 84 ? -13.721 11.651 -31.958 1.00 84.62 84 HIS A C 1
ATOM 696 O O . HIS A 1 84 ? -12.895 11.236 -32.774 1.00 84.62 84 HIS A O 1
ATOM 702 N N . PRO A 1 85 ? -14.993 11.196 -31.947 1.00 85.94 85 PRO A N 1
ATOM 703 C CA . PRO A 1 85 ? -15.460 10.095 -32.800 1.00 85.94 85 PRO A CA 1
ATOM 704 C C . PRO A 1 85 ? -15.191 10.276 -34.302 1.00 85.94 85 PRO A C 1
ATOM 706 O O . PRO A 1 85 ? -15.022 9.307 -35.031 1.00 85.94 85 PRO A O 1
ATOM 709 N N . SER A 1 86 ? -15.125 11.524 -34.778 1.00 86.19 86 SER A N 1
ATOM 710 C CA . SER A 1 86 ? -14.815 11.835 -36.183 1.00 86.19 86 SER A CA 1
ATOM 711 C C . SER A 1 86 ? -13.348 11.612 -36.573 1.00 86.19 86 SER A C 1
ATOM 713 O O . SER A 1 86 ? -13.030 11.659 -37.755 1.00 86.19 86 SER A O 1
ATOM 715 N N . LEU A 1 87 ? -12.457 11.441 -35.595 1.00 77.31 87 LEU A N 1
ATOM 716 C CA . LEU A 1 87 ? -11.011 11.254 -35.768 1.00 77.31 87 LEU A CA 1
ATOM 717 C C . LEU A 1 87 ? -10.571 9.831 -35.375 1.00 77.31 87 LEU A C 1
ATOM 719 O O . LEU A 1 87 ? -9.389 9.495 -35.453 1.00 77.31 87 LEU A O 1
ATOM 723 N N . THR A 1 88 ? -11.506 8.984 -34.930 1.00 72.12 88 THR A N 1
ATOM 724 C CA . THR A 1 88 ? -11.219 7.616 -34.492 1.00 72.12 88 THR A CA 1
ATOM 725 C C . THR A 1 88 ? -10.709 6.783 -35.672 1.00 72.12 88 THR A C 1
ATOM 727 O O . THR A 1 88 ? -11.404 6.621 -36.670 1.00 72.12 88 THR A O 1
ATOM 730 N N . GLY A 1 89 ? -9.482 6.262 -35.562 1.00 68.62 89 GLY A N 1
ATOM 731 C CA . GLY A 1 89 ? -8.825 5.453 -36.599 1.00 68.62 89 GLY A CA 1
ATOM 732 C C . GLY A 1 89 ? -7.866 6.207 -37.534 1.00 68.62 89 GLY A C 1
ATOM 733 O O . GLY A 1 89 ? -7.234 5.564 -38.365 1.00 68.62 89 GLY A O 1
ATOM 734 N N . GLN A 1 90 ? -7.718 7.534 -37.405 1.00 64.50 90 GLN A N 1
ATOM 735 C CA . GLN A 1 90 ? -6.750 8.314 -38.206 1.00 64.50 90 GLN A CA 1
ATOM 736 C C . GLN A 1 90 ? -5.318 8.298 -37.652 1.00 64.50 90 GLN A C 1
ATOM 738 O O . GLN A 1 90 ? -4.382 8.597 -38.389 1.00 64.50 90 GLN A O 1
ATOM 743 N N . TYR A 1 91 ? -5.140 7.917 -36.386 1.00 62.22 91 TYR A N 1
ATOM 744 C CA . TYR A 1 91 ? -3.832 7.730 -35.764 1.00 62.22 91 TYR A CA 1
ATOM 745 C C . TYR A 1 91 ? -3.681 6.246 -35.412 1.00 62.22 91 TYR A C 1
ATOM 747 O O . TYR A 1 91 ? -4.477 5.750 -34.606 1.00 62.22 91 TYR A O 1
ATOM 755 N N . PRO A 1 92 ? -2.748 5.508 -36.040 1.00 57.47 92 PRO A N 1
ATOM 756 C CA . PRO A 1 92 ? -2.516 4.115 -35.695 1.00 57.47 92 PRO A CA 1
ATOM 757 C C . PRO A 1 92 ? -2.001 4.024 -34.257 1.00 57.47 92 PRO A C 1
ATOM 759 O O . PRO A 1 92 ? -1.219 4.859 -33.807 1.00 57.47 92 PRO A O 1
ATOM 762 N N . VAL A 1 93 ? -2.463 3.006 -33.533 1.00 58.50 93 VAL A N 1
ATOM 763 C CA . VAL A 1 93 ? -1.869 2.623 -32.252 1.00 58.50 93 VAL A CA 1
ATOM 764 C C . VAL A 1 93 ? -0.563 1.917 -32.605 1.00 58.50 93 VAL A C 1
ATOM 766 O O . VAL A 1 93 ? -0.598 0.764 -33.039 1.00 58.50 93 VAL A O 1
ATOM 769 N N . GLU A 1 94 ? 0.570 2.615 -32.530 1.00 59.56 94 GLU A N 1
ATOM 770 C CA . GLU A 1 94 ? 1.871 1.947 -32.627 1.00 59.56 94 GLU A CA 1
ATOM 771 C C . GLU A 1 94 ? 1.945 0.910 -31.494 1.00 59.56 94 GLU A C 1
ATOM 773 O O . GLU A 1 94 ? 1.630 1.212 -30.341 1.00 59.56 94 GLU A O 1
ATOM 778 N N . SER A 1 95 ? 2.177 -0.347 -31.885 1.00 45.81 95 SER A N 1
ATOM 779 C CA . SER A 1 95 ? 2.118 -1.536 -31.022 1.00 45.81 95 SER A CA 1
ATOM 780 C C . SER A 1 95 ? 3.472 -1.859 -30.422 1.00 45.81 95 SER A C 1
ATOM 782 O O . SER A 1 95 ? 4.465 -1.722 -31.169 1.00 45.81 95 SER A O 1
#